Protein AF-A0A529VQC2-F1 (afdb_monomer_lite)

Foldseek 3Di:
DPDQDADDQVLVLVQQQPDDPDPPARQVQKHKDWDDWDQDPDDSWIWTFIFIFSHPVDDPGGTDTDTWIWHQDPNGIHTPGD

pLDDT: mean 85.77, std 12.93, range [40.47, 96.94]

Structure (mmCIF, N/CA/C/O backbone):
data_AF-A0A529VQC2-F1
#
_entry.id   AF-A0A529VQC2-F1
#
loop_
_atom_site.group_PDB
_atom_site.id
_atom_site.type_symbol
_atom_site.label_atom_id
_atom_site.label_alt_id
_atom_site.label_comp_id
_atom_site.label_asym_id
_atom_site.label_entity_id
_atom_site.label_seq_id
_atom_site.pdbx_PDB_ins_code
_atom_site.Cartn_x
_atom_site.Cartn_y
_atom_site.Cartn_z
_atom_site.occupancy
_atom_site.B_iso_or_equiv
_atom_site.auth_seq_id
_atom_site.auth_comp_id
_atom_site.auth_asym_id
_atom_site.auth_atom_id
_atom_site.pdbx_PDB_model_num
ATOM 1 N N . VAL A 1 1 ? 16.890 12.095 -15.129 1.00 40.47 1 VAL A N 1
ATOM 2 C CA . VAL A 1 1 ? 17.120 10.711 -14.652 1.00 40.47 1 VAL A CA 1
ATOM 3 C C . VAL A 1 1 ? 15.814 9.960 -14.831 1.00 40.47 1 VAL A C 1
ATOM 5 O O . VAL A 1 1 ? 14.814 10.419 -14.298 1.00 40.47 1 VAL A O 1
ATOM 8 N N . ALA A 1 2 ? 15.779 8.907 -15.651 1.00 47.94 2 ALA A N 1
ATOM 9 C CA . ALA A 1 2 ? 14.587 8.073 -15.793 1.00 47.94 2 ALA A CA 1
ATOM 10 C C . ALA A 1 2 ? 14.418 7.281 -14.488 1.00 47.94 2 ALA A C 1
ATOM 12 O O . ALA A 1 2 ? 15.156 6.330 -14.243 1.00 47.94 2 ALA A O 1
ATOM 13 N N . GLY A 1 3 ? 13.549 7.766 -13.598 1.00 59.94 3 GLY A N 1
ATOM 14 C CA . GLY A 1 3 ? 13.264 7.105 -12.327 1.00 59.94 3 GLY A CA 1
ATOM 15 C C . GLY A 1 3 ? 12.681 5.717 -12.572 1.00 59.94 3 GLY A C 1
ATOM 16 O O . GLY A 1 3 ? 11.947 5.511 -13.541 1.00 59.94 3 GLY A O 1
ATOM 17 N N . VAL A 1 4 ? 13.021 4.758 -11.713 1.00 70.69 4 VAL A N 1
ATOM 18 C CA . VAL A 1 4 ? 12.360 3.450 -11.726 1.00 70.69 4 VAL A CA 1
ATOM 19 C C . VAL A 1 4 ? 10.865 3.685 -11.515 1.00 70.69 4 VAL A C 1
ATOM 21 O O . VAL A 1 4 ? 10.482 4.430 -10.614 1.00 70.69 4 VAL A O 1
ATOM 24 N N . ALA A 1 5 ? 10.024 3.106 -12.375 1.00 84.31 5 ALA A N 1
ATOM 25 C CA . ALA A 1 5 ? 8.577 3.227 -12.238 1.00 84.31 5 ALA A CA 1
ATOM 26 C C . ALA A 1 5 ? 8.150 2.715 -10.855 1.00 84.31 5 ALA A C 1
ATOM 28 O O . ALA A 1 5 ? 8.606 1.657 -10.426 1.00 84.31 5 ALA A O 1
ATOM 29 N N . GLN A 1 6 ? 7.281 3.459 -10.177 1.00 89.38 6 GLN A N 1
ATOM 30 C CA . GLN A 1 6 ? 6.759 3.124 -8.853 1.00 89.38 6 GLN A CA 1
ATOM 31 C C . GLN A 1 6 ? 5.223 3.118 -8.890 1.00 89.38 6 GLN A C 1
ATOM 33 O O . GLN A 1 6 ? 4.650 3.832 -9.720 1.00 89.38 6 GLN A O 1
ATOM 38 N N . PRO A 1 7 ? 4.552 2.319 -8.042 1.00 92.62 7 PRO A N 1
ATOM 39 C CA . PRO A 1 7 ? 3.097 2.334 -7.947 1.00 92.62 7 PRO A CA 1
ATOM 40 C C . PRO A 1 7 ? 2.583 3.655 -7.369 1.00 92.62 7 PRO A C 1
ATOM 42 O O . PRO A 1 7 ? 3.266 4.300 -6.570 1.00 92.62 7 PRO A O 1
ATOM 45 N N . SER A 1 8 ? 1.351 4.025 -7.719 1.00 94.88 8 SER A N 1
ATOM 46 C CA . SER A 1 8 ? 0.582 4.986 -6.920 1.00 94.88 8 SER A CA 1
ATOM 47 C C . SER A 1 8 ? 0.164 4.373 -5.576 1.00 94.88 8 SER A C 1
ATOM 49 O O . SER A 1 8 ? 0.222 3.155 -5.382 1.00 94.88 8 SER A O 1
ATOM 51 N N . GLU A 1 9 ? -0.289 5.202 -4.632 1.00 95.25 9 GLU A N 1
ATOM 52 C CA . GLU A 1 9 ? -0.768 4.719 -3.329 1.00 95.25 9 GLU A CA 1
ATOM 53 C C . GLU A 1 9 ? -1.976 3.784 -3.480 1.00 95.25 9 GLU A C 1
ATOM 55 O O . GLU A 1 9 ? -2.072 2.760 -2.795 1.00 95.25 9 GLU A O 1
ATOM 60 N N . GLU A 1 10 ? -2.862 4.075 -4.433 1.00 95.88 10 GLU A N 1
ATOM 61 C CA . GLU A 1 10 ? -4.001 3.229 -4.776 1.00 95.88 10 GLU A CA 1
ATOM 62 C C . GLU A 1 10 ? -3.549 1.891 -5.368 1.00 95.88 10 GLU A C 1
ATOM 64 O O . GLU A 1 10 ? -4.041 0.839 -4.953 1.00 95.88 10 GLU A O 1
ATOM 69 N N . GLU A 1 11 ? -2.592 1.907 -6.301 1.00 95.38 11 GLU A N 1
ATOM 70 C CA . GLU A 1 11 ? -2.051 0.692 -6.919 1.00 95.38 11 GLU A CA 1
ATOM 71 C C . GLU A 1 11 ? -1.348 -0.199 -5.887 1.00 95.38 11 GLU A C 1
ATOM 73 O O . GLU A 1 11 ? -1.579 -1.411 -5.854 1.00 95.38 11 GLU A O 1
ATOM 78 N N . ALA A 1 12 ? -0.544 0.401 -5.005 1.00 95.06 12 ALA A N 1
ATOM 79 C CA . ALA A 1 12 ? 0.138 -0.289 -3.916 1.00 95.06 12 ALA A CA 1
ATOM 80 C C . ALA A 1 12 ? -0.858 -0.862 -2.898 1.00 95.06 12 ALA A C 1
ATOM 82 O O . ALA A 1 12 ? -0.756 -2.032 -2.522 1.00 95.06 12 ALA A O 1
ATOM 83 N N . THR A 1 13 ? -1.868 -0.084 -2.497 1.00 95.81 13 THR A N 1
ATOM 84 C CA . THR A 1 13 ? -2.934 -0.555 -1.600 1.00 95.81 13 THR A CA 1
ATOM 85 C C . THR A 1 13 ? -3.686 -1.729 -2.220 1.00 95.81 13 THR A C 1
ATOM 87 O O . THR A 1 13 ? -3.928 -2.737 -1.554 1.00 95.81 13 THR A O 1
ATOM 90 N N . ALA A 1 14 ? -4.026 -1.644 -3.506 1.00 95.06 14 ALA A N 1
ATOM 91 C CA . ALA A 1 14 ? -4.719 -2.712 -4.210 1.00 95.06 14 ALA A CA 1
ATOM 92 C C . ALA A 1 14 ? -3.852 -3.981 -4.319 1.00 95.06 14 ALA A C 1
ATOM 94 O O . ALA A 1 14 ? -4.360 -5.082 -4.096 1.00 95.06 14 ALA A O 1
ATOM 95 N N . ALA A 1 15 ? -2.551 -3.840 -4.592 1.00 93.44 15 ALA A N 1
ATOM 96 C CA . ALA A 1 15 ? -1.595 -4.948 -4.603 1.00 93.44 15 ALA A CA 1
ATOM 97 C C . ALA A 1 15 ? -1.508 -5.641 -3.233 1.00 93.44 15 ALA A C 1
ATOM 99 O O . ALA A 1 15 ? -1.593 -6.865 -3.146 1.00 93.44 15 ALA A O 1
ATOM 100 N N . VAL A 1 16 ? -1.426 -4.866 -2.148 1.00 93.00 16 VAL A N 1
ATOM 101 C CA . VAL A 1 16 ? -1.414 -5.400 -0.779 1.00 93.00 16 VAL A CA 1
ATOM 102 C C . VAL A 1 16 ? -2.713 -6.129 -0.435 1.00 93.00 16 VAL A C 1
ATOM 104 O O . VAL A 1 16 ? -2.667 -7.218 0.131 1.00 93.00 16 VAL A O 1
ATOM 107 N N . ARG A 1 17 ? -3.874 -5.586 -0.817 1.00 92.88 17 ARG A N 1
ATOM 108 C CA . ARG A 1 17 ? -5.178 -6.238 -0.594 1.00 92.88 17 ARG A CA 1
ATOM 109 C C . ARG A 1 17 ? -5.306 -7.574 -1.327 1.00 92.88 17 ARG A C 1
ATOM 111 O O . ARG A 1 17 ? -5.975 -8.479 -0.832 1.00 92.88 17 ARG A O 1
ATOM 118 N N . ARG A 1 18 ? -4.668 -7.704 -2.496 1.00 90.69 18 ARG A N 1
ATOM 119 C CA . ARG A 1 18 ? -4.613 -8.952 -3.276 1.00 90.69 18 ARG A CA 1
ATOM 120 C C . ARG A 1 18 ? -3.569 -9.942 -2.766 1.00 90.69 18 ARG A C 1
ATOM 122 O O . ARG A 1 18 ? -3.668 -11.127 -3.086 1.00 90.69 18 ARG A O 1
ATOM 129 N N . TYR A 1 19 ? -2.585 -9.497 -1.990 1.00 88.00 19 TYR A N 1
ATOM 130 C CA . TYR A 1 19 ? -1.506 -10.353 -1.518 1.00 88.00 19 TYR A CA 1
ATOM 131 C C . TYR A 1 19 ? -2.034 -11.438 -0.567 1.00 88.00 19 TYR A C 1
ATOM 133 O O . TYR A 1 19 ? -2.433 -11.176 0.565 1.00 88.00 19 TYR A O 1
ATOM 141 N N . ARG A 1 20 ? -2.036 -12.690 -1.044 1.00 73.88 20 ARG A N 1
ATOM 142 C CA . ARG A 1 20 ? -2.593 -13.859 -0.335 1.00 73.88 20 ARG A CA 1
ATOM 143 C C . ARG A 1 20 ? -1.542 -14.795 0.272 1.00 73.88 20 ARG A C 1
ATOM 145 O O . ARG A 1 20 ? -1.883 -15.892 0.710 1.00 73.88 20 ARG A O 1
ATOM 152 N N . ARG A 1 21 ? -0.259 -14.422 0.300 1.00 61.38 21 ARG A N 1
ATOM 153 C CA . ARG A 1 21 ? 0.794 -15.349 0.744 1.00 61.38 21 ARG A CA 1
ATOM 154 C C . ARG A 1 21 ? 0.871 -15.448 2.276 1.00 61.38 21 ARG A C 1
ATOM 156 O O . ARG A 1 21 ? 1.161 -14.478 2.965 1.00 61.38 21 ARG A O 1
ATOM 163 N N . PHE A 1 22 ? 0.662 -16.667 2.775 1.00 52.66 22 PHE A N 1
ATOM 164 C CA . PHE A 1 22 ? 1.125 -17.225 4.060 1.00 52.66 22 PHE A CA 1
ATOM 165 C C . PHE A 1 22 ? 0.680 -16.603 5.394 1.00 52.66 22 PHE A C 1
ATOM 167 O O . PHE A 1 22 ? 0.945 -17.206 6.429 1.00 52.66 22 PHE A O 1
ATOM 174 N N . THR A 1 23 ? -0.030 -15.476 5.438 1.00 57.06 23 THR A N 1
ATOM 175 C CA . THR A 1 23 ? -0.462 -14.892 6.727 1.00 57.06 23 THR A CA 1
ATOM 176 C C . THR A 1 23 ? -1.789 -15.449 7.247 1.00 57.06 23 THR A C 1
ATOM 178 O O . THR A 1 23 ? -2.154 -15.165 8.387 1.00 57.06 23 THR A O 1
ATOM 181 N N . GLY A 1 24 ? -2.543 -16.196 6.423 1.00 60.47 24 GLY A N 1
ATOM 182 C CA . GLY A 1 24 ? -3.886 -16.704 6.753 1.00 60.47 24 GLY A CA 1
ATOM 183 C C . GLY A 1 24 ? -4.918 -15.608 7.064 1.00 60.47 24 GLY A C 1
ATOM 184 O O . GLY A 1 24 ? -6.066 -15.905 7.382 1.00 60.47 24 GLY A O 1
ATOM 185 N N . LYS A 1 25 ? -4.520 -14.333 6.979 1.00 67.31 25 LYS A N 1
ATOM 186 C CA . LYS A 1 25 ? -5.316 -13.157 7.312 1.00 67.31 25 LYS A CA 1
ATOM 187 C C . LYS A 1 25 ? -5.596 -12.404 6.023 1.00 67.31 25 LYS A C 1
ATOM 189 O O . LYS A 1 25 ? -4.668 -11.997 5.330 1.00 67.31 25 LYS A O 1
ATOM 194 N N . SER A 1 26 ? -6.879 -12.224 5.718 1.00 75.06 26 SER A N 1
ATOM 195 C CA . SER A 1 26 ? -7.307 -11.356 4.624 1.00 75.06 26 SER A CA 1
ATOM 196 C C . SER A 1 26 ? -6.784 -9.938 4.860 1.00 75.06 26 SER A C 1
ATOM 198 O O . SER A 1 26 ? -6.953 -9.382 5.948 1.00 75.06 26 SER A O 1
ATOM 200 N N . LEU A 1 27 ? -6.147 -9.374 3.835 1.00 87.12 27 LEU A N 1
ATOM 201 C CA . LEU A 1 27 ? -5.715 -7.980 3.788 1.00 87.12 27 LEU A CA 1
ATOM 202 C C . LEU A 1 27 ? -6.693 -7.120 2.986 1.00 87.12 27 LEU A C 1
ATOM 204 O O . LEU A 1 27 ? -6.356 -5.998 2.648 1.00 87.12 27 LEU A O 1
ATOM 208 N N . GLU A 1 28 ? -7.905 -7.597 2.687 1.00 90.19 28 GLU A N 1
ATOM 209 C CA . GLU A 1 28 ? -8.886 -6.896 1.837 1.00 90.19 28 GLU A CA 1
ATOM 210 C C . GLU A 1 28 ? -9.233 -5.482 2.324 1.00 90.19 28 GLU A C 1
ATOM 212 O O . GLU A 1 28 ? -9.563 -4.613 1.519 1.00 90.19 28 GLU A O 1
ATOM 217 N N . ARG A 1 29 ? -9.134 -5.235 3.637 1.00 91.94 29 ARG A N 1
ATOM 218 C CA . ARG A 1 29 ? -9.365 -3.917 4.250 1.00 91.94 29 ARG A CA 1
ATOM 219 C C . ARG A 1 29 ? -8.095 -3.124 4.516 1.00 91.94 29 ARG A C 1
ATOM 221 O O . ARG A 1 29 ? -8.191 -2.016 5.037 1.00 91.94 29 ARG A O 1
ATOM 228 N N . ALA A 1 30 ? -6.928 -3.655 4.165 1.00 92.56 30 ALA A N 1
ATOM 229 C CA . ALA A 1 30 ? -5.672 -2.989 4.443 1.00 92.56 30 ALA A CA 1
ATOM 230 C C . ALA A 1 30 ? -5.654 -1.591 3.818 1.00 92.56 30 ALA A C 1
ATOM 232 O O . ALA A 1 30 ? -6.161 -1.373 2.711 1.00 92.56 30 ALA A O 1
ATOM 233 N N . THR A 1 31 ? -5.084 -0.639 4.542 1.00 94.62 31 THR A N 1
ATOM 234 C CA . THR A 1 31 ? -4.783 0.700 4.034 1.00 94.62 31 THR A CA 1
ATOM 235 C C . THR A 1 31 ? -3.292 0.909 4.122 1.00 94.62 31 THR A C 1
ATOM 237 O O . THR A 1 31 ? -2.670 0.523 5.116 1.00 94.62 31 THR A O 1
ATOM 240 N N . LEU A 1 32 ? -2.726 1.523 3.098 1.00 94.56 32 LEU A N 1
ATOM 241 C CA . LEU A 1 32 ? -1.297 1.702 2.970 1.00 94.56 32 LEU A CA 1
ATOM 242 C C . LEU A 1 32 ? -1.022 3.151 2.599 1.00 94.56 32 LEU A C 1
ATOM 244 O O . LEU A 1 32 ? -1.684 3.680 1.715 1.00 94.56 32 LEU A O 1
ATOM 248 N N . LYS A 1 33 ? -0.041 3.761 3.265 1.00 96.44 33 LYS A N 1
ATOM 249 C CA . LYS A 1 33 ? 0.594 4.989 2.781 1.00 96.44 33 LYS A CA 1
ATOM 250 C C . LYS A 1 33 ? 1.948 4.669 2.179 1.00 96.44 33 LYS A C 1
ATOM 252 O O . LYS A 1 33 ? 2.716 3.916 2.791 1.00 96.44 33 LYS A O 1
ATOM 257 N N . LEU A 1 34 ? 2.231 5.232 1.010 1.00 94.56 34 LEU A N 1
ATOM 258 C CA . LEU A 1 34 ? 3.541 5.109 0.375 1.00 94.56 34 LEU A CA 1
ATOM 259 C C . LEU A 1 34 ? 4.495 6.182 0.904 1.00 94.56 34 LEU A C 1
ATOM 261 O O . LEU A 1 34 ? 4.161 7.361 0.959 1.00 94.56 34 LEU A O 1
ATOM 265 N N . GLY A 1 35 ? 5.688 5.750 1.290 1.00 92.75 35 GLY A N 1
ATOM 266 C CA . GLY A 1 35 ? 6.846 6.603 1.519 1.00 92.75 35 GLY A CA 1
ATOM 267 C C . GLY A 1 35 ? 7.867 6.434 0.398 1.00 92.75 35 GLY A C 1
ATOM 268 O O . GLY A 1 35 ? 7.518 6.115 -0.739 1.00 92.75 35 GLY A O 1
ATOM 269 N N . ASP A 1 36 ? 9.140 6.624 0.734 1.00 91.50 36 ASP A N 1
ATOM 270 C CA . ASP A 1 36 ? 10.224 6.575 -0.243 1.00 91.50 36 ASP A CA 1
ATOM 271 C C . ASP A 1 36 ? 10.354 5.193 -0.893 1.00 91.50 36 ASP A C 1
ATOM 273 O O . ASP A 1 36 ? 10.415 4.163 -0.212 1.00 91.50 36 A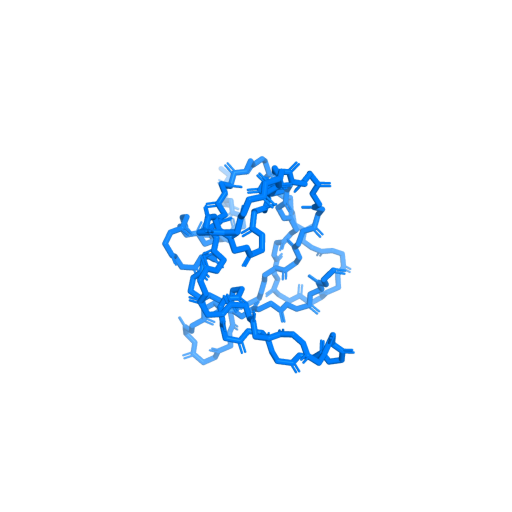SP A O 1
ATOM 277 N N . CYS A 1 37 ? 10.434 5.190 -2.223 1.00 90.31 37 CYS A N 1
ATOM 278 C CA . CYS A 1 37 ? 10.675 4.007 -3.034 1.00 90.31 37 CYS A CA 1
ATOM 279 C C . CYS A 1 37 ? 12.101 4.018 -3.584 1.00 90.31 37 CYS A C 1
ATOM 281 O O . CYS A 1 37 ? 12.598 5.025 -4.086 1.00 90.31 37 CYS A O 1
ATOM 283 N N . SER A 1 38 ? 12.751 2.862 -3.520 1.00 88.88 38 SER A N 1
ATOM 284 C CA . SER A 1 38 ? 14.080 2.620 -4.080 1.00 88.88 38 SER A CA 1
ATOM 285 C C . SER A 1 38 ? 14.025 1.447 -5.060 1.00 88.88 38 SER A C 1
ATOM 287 O O . SER A 1 38 ? 13.146 0.592 -4.927 1.00 88.88 38 SER A O 1
ATOM 289 N N . PRO A 1 39 ? 14.926 1.375 -6.056 1.00 86.12 39 PRO A N 1
ATOM 290 C CA . PRO A 1 39 ? 15.015 0.212 -6.934 1.00 86.12 39 PRO A CA 1
ATOM 291 C C . PRO A 1 39 ? 15.152 -1.077 -6.111 1.00 86.12 39 PRO A C 1
ATOM 293 O O . PRO A 1 39 ? 16.006 -1.169 -5.230 1.00 86.12 39 PRO A O 1
ATOM 296 N N . GLY A 1 40 ? 14.290 -2.060 -6.373 1.00 70.19 40 GLY A N 1
ATOM 297 C CA . GLY A 1 40 ? 14.315 -3.336 -5.666 1.00 70.19 40 GLY A CA 1
ATOM 298 C C . GLY A 1 40 ? 15.572 -4.132 -6.021 1.00 70.19 40 GLY A C 1
ATOM 299 O O . GLY A 1 40 ? 15.959 -4.203 -7.184 1.00 70.19 40 GLY A O 1
ATOM 300 N N . GLY A 1 41 ? 16.212 -4.758 -5.029 1.00 63.69 41 GLY A N 1
ATOM 301 C CA . GLY A 1 41 ? 17.440 -5.538 -5.241 1.00 63.69 41 GLY A CA 1
ATOM 302 C C . GLY A 1 41 ? 17.244 -6.865 -5.992 1.00 63.69 41 GLY A C 1
ATOM 303 O O . GLY A 1 41 ? 18.224 -7.465 -6.425 1.00 63.69 41 GLY A O 1
ATOM 304 N N . VAL A 1 42 ? 16.000 -7.339 -6.148 1.00 55.81 42 VAL A N 1
ATOM 305 C CA . VAL A 1 42 ? 15.666 -8.613 -6.809 1.00 55.81 42 VAL A CA 1
ATOM 306 C 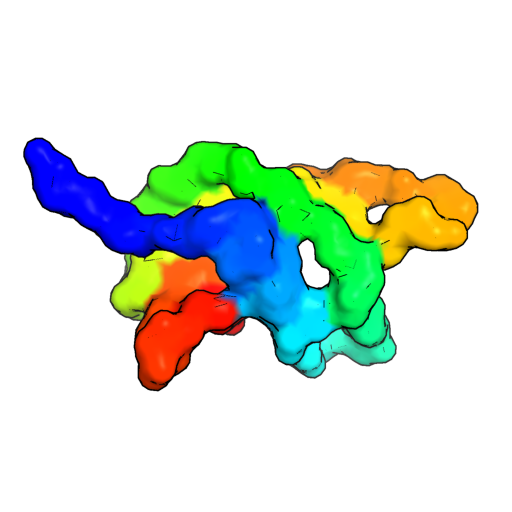C . VAL A 1 42 ? 14.441 -8.421 -7.715 1.00 55.81 42 VAL A C 1
ATOM 308 O O . VAL A 1 42 ? 13.323 -8.274 -7.229 1.00 55.81 42 VAL A O 1
ATOM 311 N N . GLY A 1 43 ? 14.651 -8.451 -9.036 1.00 59.75 43 GLY A N 1
ATOM 312 C CA . GLY A 1 43 ? 13.596 -8.379 -10.061 1.00 59.75 43 GLY A CA 1
ATOM 313 C C . GLY A 1 43 ? 13.226 -6.960 -10.540 1.00 59.75 43 GLY A C 1
ATOM 314 O O . GLY A 1 43 ? 13.720 -5.971 -10.004 1.00 59.75 43 GLY A O 1
ATOM 315 N N . PRO A 1 44 ? 12.372 -6.839 -11.579 1.00 65.81 44 PRO A N 1
ATOM 316 C CA . PRO A 1 44 ? 11.916 -5.556 -12.114 1.00 65.81 44 PRO A CA 1
ATOM 317 C C . PRO A 1 44 ? 10.878 -4.930 -11.170 1.00 65.81 44 PRO A C 1
ATOM 319 O O . PRO A 1 44 ? 9.670 -5.127 -11.322 1.00 65.81 44 PRO A O 1
ATOM 322 N N . GLY A 1 45 ? 11.350 -4.209 -10.155 1.00 85.38 45 GLY A N 1
ATOM 323 C CA . GLY A 1 45 ? 10.477 -3.624 -9.146 1.00 85.38 45 GLY A CA 1
ATOM 324 C C . GLY A 1 45 ? 11.131 -2.548 -8.292 1.00 85.38 45 GLY A C 1
ATOM 325 O O . GLY A 1 45 ? 12.295 -2.188 -8.471 1.00 85.38 45 GLY A O 1
ATOM 326 N N . VAL A 1 46 ? 10.351 -2.047 -7.342 1.00 91.81 46 VAL A N 1
ATOM 327 C CA . VAL A 1 46 ? 10.765 -1.075 -6.328 1.00 91.81 46 VAL A CA 1
ATOM 328 C C . VAL A 1 46 ? 10.467 -1.622 -4.943 1.00 91.81 46 VAL A C 1
ATOM 330 O O . VAL A 1 46 ? 9.483 -2.330 -4.752 1.00 91.81 46 VAL A O 1
ATOM 333 N N . THR A 1 47 ? 11.289 -1.268 -3.967 1.00 91.81 47 THR A N 1
ATOM 334 C CA . THR A 1 47 ? 10.967 -1.438 -2.553 1.00 91.81 47 THR A CA 1
ATOM 335 C C . THR A 1 47 ? 10.601 -0.080 -1.991 1.00 91.81 47 THR A C 1
ATOM 337 O O . THR A 1 47 ? 11.431 0.831 -1.988 1.00 91.81 47 THR A O 1
ATOM 340 N N . CYS A 1 48 ? 9.367 0.047 -1.513 1.00 92.38 48 CYS A N 1
ATOM 341 C CA . CYS A 1 48 ? 8.873 1.259 -0.878 1.00 92.38 48 CYS A CA 1
ATOM 342 C C . CYS A 1 48 ? 8.815 1.070 0.633 1.00 92.38 48 CYS A C 1
ATOM 344 O O . CYS A 1 48 ? 8.374 0.023 1.115 1.00 92.38 48 CYS A O 1
ATOM 346 N N . MET A 1 49 ? 9.217 2.086 1.392 1.00 94.12 49 MET A N 1
ATOM 347 C CA . MET A 1 49 ? 8.826 2.178 2.793 1.00 94.12 49 MET A CA 1
ATOM 348 C C . MET A 1 49 ? 7.338 2.482 2.854 1.00 94.12 49 MET A C 1
ATOM 350 O O . MET A 1 49 ? 6.872 3.445 2.258 1.00 94.12 49 MET A O 1
ATOM 354 N N . THR A 1 50 ? 6.579 1.644 3.550 1.00 94.50 50 THR A N 1
ATOM 355 C CA . THR A 1 50 ? 5.123 1.769 3.615 1.00 94.50 50 THR A CA 1
ATOM 356 C C . THR A 1 50 ? 4.666 1.871 5.052 1.00 94.50 50 THR A C 1
ATOM 358 O O . THR A 1 50 ? 5.242 1.235 5.933 1.00 94.50 50 THR A O 1
ATOM 361 N N . GLN A 1 51 ? 3.610 2.640 5.285 1.00 96.94 51 GLN A N 1
ATOM 362 C CA . GLN A 1 51 ? 2.892 2.633 6.550 1.00 96.94 51 GLN A CA 1
ATOM 363 C C . GLN A 1 51 ? 1.588 1.855 6.351 1.00 96.94 51 GLN A C 1
ATOM 365 O O . GLN A 1 51 ? 0.614 2.368 5.799 1.00 96.94 51 GLN A O 1
ATOM 370 N N . LEU A 1 52 ? 1.586 0.596 6.783 1.00 94.00 52 LEU A N 1
ATOM 371 C CA . LEU A 1 52 ? 0.504 -0.361 6.577 1.00 94.00 52 LEU A CA 1
ATOM 372 C C . LEU A 1 52 ? -0.378 -0.481 7.823 1.00 94.00 52 LEU A C 1
ATOM 374 O O . LEU A 1 52 ? 0.107 -0.777 8.911 1.00 94.00 52 LEU A O 1
ATOM 378 N N . VAL A 1 53 ? -1.691 -0.359 7.654 1.00 94.44 53 VAL A N 1
ATOM 379 C CA . VAL A 1 53 ? -2.688 -0.788 8.645 1.00 94.44 53 VAL A CA 1
ATOM 380 C C . VAL A 1 53 ? -3.405 -2.004 8.068 1.00 94.44 53 VAL A C 1
ATOM 382 O O . VAL A 1 53 ? -4.010 -1.907 7.005 1.00 94.44 53 VAL A O 1
ATOM 385 N N . MET A 1 54 ? -3.338 -3.155 8.745 1.00 90.19 54 MET A N 1
ATOM 386 C CA . MET A 1 54 ? -3.897 -4.410 8.211 1.00 90.19 54 MET A CA 1
ATOM 387 C C . MET A 1 54 ? -5.427 -4.385 8.081 1.00 90.19 54 MET A C 1
ATOM 389 O O . MET A 1 54 ? -5.970 -4.907 7.113 1.00 90.19 54 MET A O 1
ATOM 393 N N . ASP A 1 55 ? -6.121 -3.800 9.058 1.00 91.56 55 ASP A N 1
ATOM 394 C CA . ASP A 1 55 ? -7.570 -3.591 9.024 1.00 91.56 55 ASP A CA 1
ATOM 395 C C . ASP A 1 55 ? -7.923 -2.392 9.920 1.00 91.56 55 ASP A C 1
ATOM 397 O O . ASP A 1 55 ? -7.937 -2.546 11.144 1.00 91.56 55 ASP A O 1
ATOM 401 N N . PRO A 1 56 ? -8.193 -1.203 9.353 1.00 91.50 56 PRO A N 1
ATOM 402 C CA . PR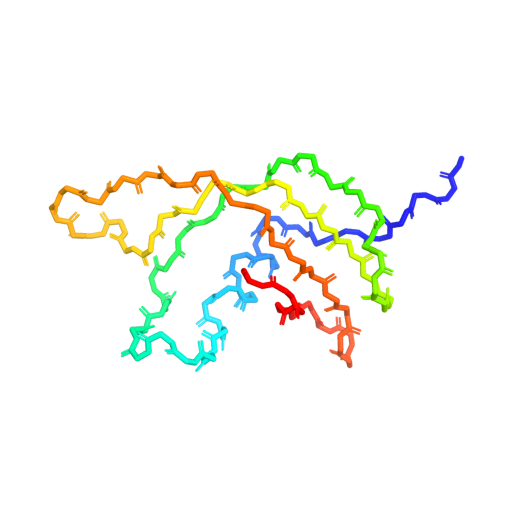O A 1 56 ? -8.472 0.003 10.132 1.00 91.50 56 PRO A CA 1
ATOM 403 C C . PRO A 1 56 ? -9.809 -0.056 10.886 1.00 91.50 56 PRO A C 1
ATOM 405 O O . PRO A 1 56 ? -10.072 0.808 11.714 1.00 91.50 56 PRO A O 1
ATOM 408 N N . THR A 1 57 ? -10.662 -1.055 10.624 1.00 92.56 57 THR A N 1
ATOM 409 C CA . THR A 1 57 ? -11.944 -1.222 11.328 1.00 92.56 57 THR A CA 1
ATOM 410 C C . THR A 1 57 ? -11.803 -1.943 12.668 1.00 92.56 57 THR A C 1
ATOM 412 O O . THR A 1 57 ? -12.738 -1.952 13.468 1.00 92.56 57 THR A O 1
ATOM 415 N N . LYS A 1 58 ? -10.642 -2.554 12.942 1.00 89.19 58 LYS A N 1
ATOM 416 C CA . LYS A 1 58 ? -10.395 -3.266 14.199 1.00 89.19 58 LYS A CA 1
ATOM 417 C C . LYS A 1 58 ? -9.948 -2.302 15.291 1.00 89.19 58 LYS A C 1
ATOM 419 O O . LYS A 1 58 ? -9.045 -1.492 15.092 1.00 89.19 58 LYS A O 1
ATOM 424 N N . ALA A 1 59 ? -10.532 -2.448 16.479 1.00 91.88 59 ALA A N 1
ATOM 425 C CA . ALA A 1 59 ? -10.080 -1.728 17.663 1.00 91.88 59 ALA A CA 1
ATOM 426 C C . ALA A 1 59 ? -8.594 -2.026 17.932 1.00 91.88 59 ALA A C 1
ATOM 428 O O . ALA A 1 59 ? -8.177 -3.185 17.936 1.00 91.88 59 ALA A O 1
ATOM 429 N N . GLY A 1 60 ? -7.795 -0.974 18.125 1.00 89.31 60 GLY A N 1
ATOM 430 C CA . GLY A 1 60 ? -6.350 -1.093 18.332 1.00 89.31 60 GLY A CA 1
ATOM 431 C C . GLY A 1 60 ? -5.533 -1.355 17.061 1.00 89.31 60 GLY A C 1
ATOM 432 O O . GLY A 1 60 ? -4.353 -1.685 17.164 1.00 89.31 60 GLY A O 1
ATOM 433 N N . ALA A 1 61 ? -6.117 -1.218 15.865 1.00 90.88 61 ALA A N 1
ATOM 434 C CA . ALA A 1 61 ? -5.352 -1.253 14.624 1.00 90.88 61 ALA A CA 1
ATOM 435 C C . ALA A 1 61 ? -4.356 -0.086 14.580 1.00 90.88 61 ALA A C 1
ATOM 437 O O . ALA A 1 61 ? -4.742 1.082 14.556 1.00 90.88 61 ALA A O 1
ATOM 438 N N . VAL A 1 62 ? -3.067 -0.416 14.561 1.00 93.75 62 VAL A N 1
ATOM 439 C CA . VAL A 1 62 ? -1.979 0.563 14.507 1.00 93.75 62 VAL A CA 1
ATOM 440 C C . VAL A 1 62 ? -1.267 0.509 13.157 1.00 93.75 62 VAL A C 1
ATOM 442 O O . VAL A 1 62 ? -1.120 -0.580 12.589 1.00 93.75 62 VAL A O 1
ATOM 445 N N . PRO A 1 63 ? -0.803 1.655 12.633 1.00 94.19 63 PRO A N 1
ATOM 446 C CA . PRO A 1 63 ? 0.050 1.666 11.458 1.00 94.19 63 PRO A CA 1
ATOM 447 C C . PRO A 1 63 ? 1.414 1.030 11.736 1.00 94.19 63 PRO A C 1
ATOM 449 O O . PRO A 1 63 ? 2.014 1.249 12.786 1.00 94.19 63 PRO A O 1
ATOM 452 N N . GLN A 1 64 ? 1.906 0.253 10.776 1.00 93.50 64 GLN A N 1
ATOM 453 C CA . GLN A 1 64 ? 3.177 -0.458 10.842 1.00 93.50 64 GLN A CA 1
ATOM 454 C C . GLN A 1 64 ? 4.068 -0.005 9.693 1.00 93.50 64 GLN A C 1
ATOM 456 O O . GLN A 1 64 ? 3.702 -0.158 8.528 1.00 93.50 64 GLN A O 1
ATOM 461 N N . ASN A 1 65 ? 5.250 0.511 10.020 1.00 93.81 65 ASN A N 1
ATOM 462 C CA . ASN A 1 65 ? 6.246 0.846 9.011 1.00 93.81 65 ASN A CA 1
ATOM 463 C C . ASN A 1 65 ? 6.925 -0.434 8.533 1.00 93.81 65 ASN A C 1
ATOM 465 O O . ASN A 1 65 ? 7.589 -1.112 9.319 1.00 93.81 65 ASN A O 1
ATOM 469 N N . ARG A 1 66 ? 6.740 -0.784 7.261 1.00 90.50 66 ARG A N 1
ATOM 470 C CA . ARG A 1 66 ? 7.321 -1.988 6.661 1.00 90.50 66 ARG A CA 1
ATOM 471 C C . ARG A 1 66 ? 7.804 -1.703 5.238 1.00 90.50 66 ARG A C 1
ATOM 473 O O . ARG A 1 66 ? 7.071 -1.062 4.479 1.00 90.50 66 ARG A O 1
ATOM 480 N N . PRO A 1 67 ? 9.005 -2.167 4.857 1.00 92.25 67 PRO A N 1
ATOM 481 C CA . PRO A 1 67 ? 9.405 -2.174 3.460 1.00 92.25 67 PRO A CA 1
ATOM 482 C C . PRO A 1 67 ? 8.569 -3.216 2.709 1.00 92.25 67 PRO A C 1
ATOM 484 O O . PRO A 1 67 ? 8.509 -4.369 3.127 1.00 92.25 67 PRO A O 1
ATOM 487 N N . ILE A 1 68 ? 7.925 -2.815 1.614 1.00 92.12 68 ILE A N 1
ATOM 488 C CA . ILE A 1 68 ? 7.183 -3.720 0.728 1.00 92.12 68 ILE A CA 1
ATOM 489 C C . ILE A 1 68 ? 7.752 -3.577 -0.680 1.00 92.12 68 ILE A C 1
ATOM 491 O O . ILE A 1 68 ? 7.896 -2.470 -1.203 1.00 92.12 68 ILE A O 1
ATOM 495 N N . GLY A 1 69 ? 8.103 -4.713 -1.278 1.00 92.44 69 GLY A N 1
ATOM 496 C CA . GLY A 1 69 ? 8.541 -4.795 -2.664 1.00 92.44 69 GLY A CA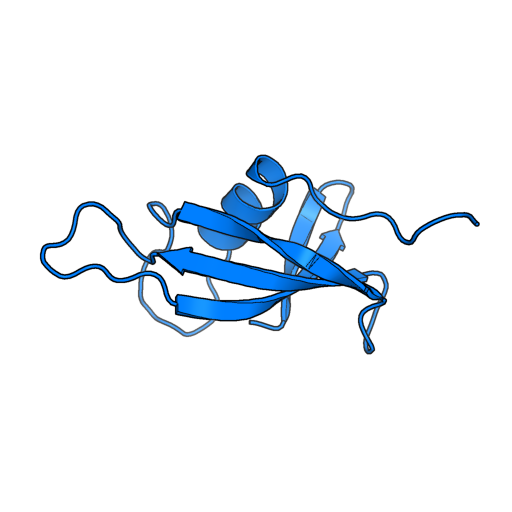 1
ATOM 497 C C . GLY A 1 69 ? 7.343 -4.89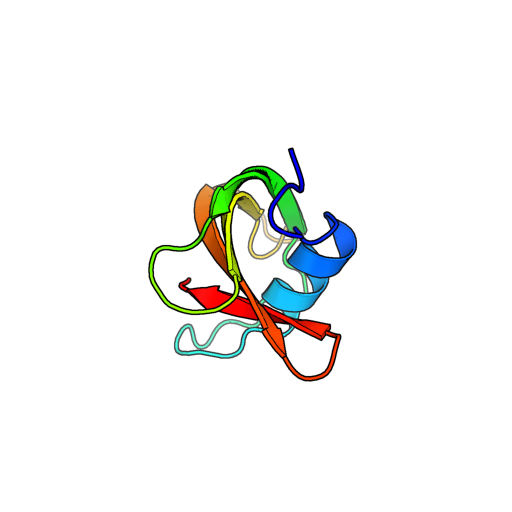7 -3.598 1.00 92.44 69 GLY A C 1
ATOM 498 O O . GLY A 1 69 ? 6.503 -5.779 -3.418 1.00 92.44 69 GLY A O 1
ATOM 499 N N . PHE A 1 70 ? 7.296 -4.049 -4.619 1.00 92.38 70 PHE A N 1
ATOM 500 C CA . PHE A 1 70 ? 6.295 -4.059 -5.679 1.00 92.38 70 PHE A CA 1
ATOM 501 C C . PHE A 1 70 ? 6.956 -4.350 -7.024 1.00 92.38 70 PHE A C 1
ATOM 503 O O . PHE A 1 70 ? 7.983 -3.761 -7.360 1.00 92.38 70 PHE A O 1
ATOM 510 N N . ALA A 1 71 ? 6.350 -5.231 -7.813 1.00 91.50 71 ALA A N 1
ATOM 511 C CA . ALA A 1 71 ? 6.762 -5.517 -9.183 1.00 91.50 71 ALA A CA 1
ATOM 512 C C . ALA A 1 71 ? 5.562 -5.426 -10.121 1.00 91.50 71 ALA A C 1
ATOM 514 O O . ALA A 1 71 ? 4.424 -5.684 -9.722 1.00 91.50 71 ALA A O 1
ATOM 515 N N . ARG A 1 72 ? 5.814 -5.069 -11.381 1.00 88.44 72 ARG A N 1
ATOM 516 C CA . ARG A 1 72 ? 4.760 -4.999 -12.392 1.00 88.44 72 ARG A CA 1
ATOM 517 C C . ARG A 1 72 ? 4.643 -6.345 -13.102 1.00 88.44 72 ARG A C 1
ATOM 519 O O . ARG A 1 72 ? 5.545 -6.748 -13.829 1.00 88.44 72 ARG A O 1
ATOM 526 N N . VAL A 1 73 ? 3.525 -7.031 -12.903 1.00 87.94 73 VAL A N 1
ATOM 527 C CA . VAL A 1 73 ? 3.200 -8.325 -13.512 1.00 87.94 73 VAL A CA 1
ATOM 528 C C . VAL A 1 73 ? 2.011 -8.117 -14.443 1.00 87.94 73 VAL A C 1
ATOM 530 O O . VAL A 1 73 ? 0.955 -7.665 -14.011 1.00 87.94 73 VAL A O 1
ATOM 533 N N . ASN A 1 74 ? 2.179 -8.401 -15.739 1.00 88.25 74 ASN A N 1
ATOM 534 C CA . ASN A 1 74 ? 1.135 -8.208 -16.760 1.00 88.25 74 ASN A CA 1
ATOM 535 C C . ASN A 1 74 ? 0.505 -6.798 -16.747 1.00 88.25 74 ASN A C 1
ATOM 537 O O . ASN A 1 74 ? -0.700 -6.638 -16.914 1.00 88.25 74 ASN A O 1
ATOM 541 N N . GLY A 1 75 ? 1.320 -5.765 -16.509 1.00 87.00 75 GLY A N 1
ATOM 542 C CA . GLY A 1 75 ? 0.869 -4.369 -16.463 1.00 87.00 75 GLY A CA 1
ATOM 543 C C . GLY A 1 75 ? 0.272 -3.916 -15.125 1.00 87.00 75 GLY A C 1
ATOM 544 O O . GLY A 1 75 ? 0.104 -2.709 -14.944 1.00 87.00 75 GLY A O 1
ATOM 545 N N . GLN A 1 76 ? 0.048 -4.827 -14.175 1.00 91.25 76 GLN A N 1
ATOM 546 C CA . GLN A 1 76 ? -0.497 -4.548 -12.844 1.00 91.25 76 GLN A CA 1
ATOM 547 C C . GLN A 1 76 ? 0.589 -4.631 -11.767 1.00 91.25 76 GLN A C 1
ATOM 549 O O . GLN A 1 76 ? 1.488 -5.464 -11.842 1.00 91.25 76 GLN A O 1
ATOM 554 N N . TRP A 1 77 ? 0.509 -3.779 -10.748 1.00 92.62 77 TRP A N 1
ATOM 555 C CA . TRP A 1 77 ? 1.393 -3.866 -9.589 1.00 92.62 77 TRP A CA 1
ATOM 556 C C . TRP A 1 77 ? 0.992 -5.004 -8.656 1.00 92.62 77 TRP A C 1
ATOM 558 O O . TRP A 1 77 ? -0.174 -5.143 -8.287 1.00 92.62 77 TRP A O 1
ATOM 568 N N . GLU A 1 78 ? 1.978 -5.791 -8.246 1.00 91.88 78 GLU A N 1
ATOM 569 C CA . GLU A 1 78 ? 1.834 -6.902 -7.315 1.00 91.88 78 GLU A CA 1
ATOM 570 C C . GLU A 1 78 ? 2.912 -6.842 -6.236 1.00 91.88 78 GLU A C 1
ATOM 572 O O . GLU A 1 78 ? 4.021 -6.355 -6.465 1.00 91.88 78 GLU A O 1
ATOM 57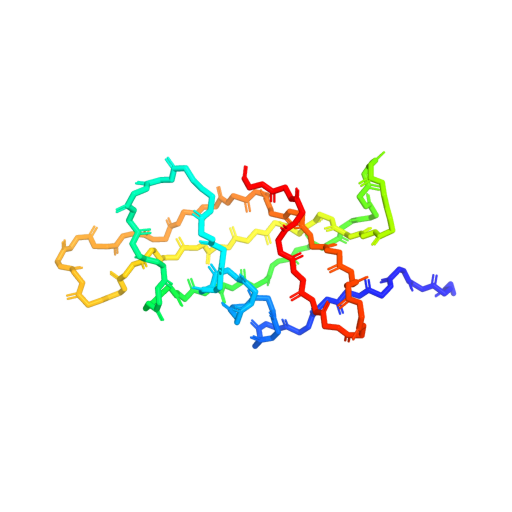7 N N . VAL A 1 79 ? 2.587 -7.361 -5.052 1.00 91.19 79 VAL A N 1
ATOM 578 C CA . VAL A 1 79 ? 3.564 -7.517 -3.972 1.00 91.19 79 VAL A CA 1
ATOM 579 C C . VAL A 1 79 ? 4.551 -8.620 -4.354 1.00 91.19 79 VAL A C 1
ATOM 581 O O . VAL A 1 79 ? 4.180 -9.787 -4.497 1.00 91.19 79 VAL A O 1
ATOM 584 N N . ALA A 1 80 ? 5.818 -8.242 -4.491 1.00 89.19 80 ALA A N 1
ATOM 585 C CA . ALA A 1 80 ? 6.940 -9.131 -4.773 1.00 89.19 80 ALA A CA 1
ATOM 586 C C . ALA A 1 80 ? 7.682 -9.557 -3.495 1.00 89.19 80 ALA A C 1
ATOM 588 O O . ALA A 1 80 ? 8.141 -10.695 -3.400 1.00 89.19 80 ALA A O 1
ATOM 589 N N . VAL A 1 81 ? 7.773 -8.658 -2.506 1.00 85.69 81 VAL A N 1
ATOM 590 C CA . VAL A 1 81 ? 8.424 -8.887 -1.204 1.00 85.69 81 VAL A CA 1
ATOM 591 C C . VAL A 1 81 ? 7.549 -8.283 -0.105 1.00 85.69 81 VAL A C 1
ATOM 593 O O . VAL A 1 81 ? 7.056 -7.170 -0.275 1.00 85.69 81 VAL A O 1
ATOM 596 N N . TRP A 1 82 ? 7.347 -9.007 1.001 1.00 85.62 82 TRP A N 1
ATOM 597 C CA . TRP A 1 82 ? 6.427 -8.630 2.081 1.00 85.62 82 TRP A CA 1
ATOM 598 C C . TRP A 1 82 ? 7.110 -8.373 3.414 1.00 85.62 82 TRP A C 1
ATOM 600 O O . TRP A 1 82 ? 8.009 -9.145 3.805 1.00 85.62 82 TRP A O 1
#

Radius of gyration: 12.5 Å; chains: 1; bounding box: 29×28×35 Å

Sequence (82 aa):
VAGVAQPSEEEATAAVRRYRRFTGKSLERATLKLGDCSPGGVGPGVTCMTQLVMDPTKAGAVPQNRPIGFARVNGQWEVAVW

Secondary structure (DSSP, 8-state):
--PPP---HHHHHHHHHH--SSS-S--TT-EEEEEEEEE-SSSSEEEEEEEEES-TTSTT---EEEEEEEEEETTEEEEEE-